Protein AF-A0A6G2RSN9-F1 (afdb_monomer_lite)

pLDDT: mean 83.62, std 15.07, range [48.69, 96.31]

Structure (mmCIF, N/CA/C/O backbone):
data_AF-A0A6G2RSN9-F1
#
_entry.id   AF-A0A6G2RSN9-F1
#
loop_
_atom_site.group_PDB
_atom_site.id
_atom_site.type_symbol
_atom_site.label_atom_id
_atom_site.label_alt_id
_atom_site.label_comp_id
_atom_site.label_asym_id
_atom_site.label_entity_id
_atom_site.label_seq_id
_atom_site.pdbx_PDB_ins_code
_atom_site.Cartn_x
_atom_site.Cartn_y
_atom_site.Cartn_z
_atom_site.occupancy
_atom_site.B_iso_or_equiv
_atom_site.auth_seq_id
_atom_site.auth_comp_id
_atom_site.auth_asym_id
_atom_site.auth_atom_id
_atom_site.pdbx_PDB_model_num
ATOM 1 N N . MET A 1 1 ? -1.791 -14.419 31.662 1.00 48.69 1 MET A N 1
ATOM 2 C CA . MET A 1 1 ? -0.880 -15.062 30.681 1.00 48.69 1 MET A CA 1
ATOM 3 C C . MET A 1 1 ? -1.453 -15.111 29.248 1.00 48.69 1 MET A C 1
ATOM 5 O O . MET A 1 1 ? -1.011 -15.945 28.474 1.00 48.69 1 MET A O 1
ATOM 9 N N . LYS A 1 2 ? -2.384 -14.227 28.843 1.00 52.62 2 LYS A N 1
ATOM 10 C CA . LYS A 1 2 ? -2.977 -14.261 27.484 1.00 52.62 2 LYS A CA 1
ATOM 11 C C . LYS A 1 2 ? -2.406 -13.228 26.502 1.00 52.62 2 LYS A C 1
ATOM 13 O O . LYS A 1 2 ? -2.424 -13.472 25.312 1.00 52.62 2 LYS A O 1
ATOM 18 N N . GLU A 1 3 ? -1.800 -12.144 26.980 1.00 53.38 3 GLU A N 1
ATOM 19 C CA . GLU A 1 3 ? -1.329 -11.044 26.113 1.00 53.38 3 GLU A CA 1
ATOM 20 C C . GLU A 1 3 ? -0.033 -11.342 25.338 1.00 53.38 3 GLU A C 1
ATOM 22 O O . GLU A 1 3 ? 0.396 -10.548 24.510 1.00 53.38 3 GLU A O 1
ATOM 27 N N . ARG A 1 4 ? 0.629 -12.479 25.600 1.00 51.03 4 ARG A N 1
ATOM 28 C CA . ARG A 1 4 ? 1.941 -12.806 25.005 1.00 51.03 4 ARG A CA 1
ATOM 29 C C . ARG A 1 4 ? 1.871 -13.733 23.788 1.00 51.03 4 ARG A C 1
ATOM 31 O O . ARG A 1 4 ? 2.924 -14.034 23.230 1.00 51.03 4 ARG A O 1
ATOM 38 N N . GLN A 1 5 ? 0.681 -14.214 23.419 1.00 51.94 5 GLN A N 1
ATOM 39 C CA . GLN A 1 5 ? 0.485 -15.110 22.270 1.00 51.94 5 GLN A CA 1
ATOM 40 C C . GLN A 1 5 ? -0.025 -14.383 21.018 1.00 51.94 5 GLN A C 1
ATOM 42 O O . GLN A 1 5 ? 0.506 -14.671 19.955 1.00 51.94 5 GLN A O 1
ATOM 47 N N . ASP A 1 6 ? -0.902 -13.377 21.128 1.00 49.06 6 ASP A N 1
ATOM 48 C CA . ASP A 1 6 ? -1.344 -12.581 19.963 1.00 49.06 6 ASP A CA 1
ATOM 49 C C . ASP A 1 6 ? -0.190 -11.848 19.254 1.00 49.06 6 ASP A C 1
ATOM 51 O O . ASP A 1 6 ? -0.137 -11.782 18.031 1.00 49.06 6 ASP A O 1
ATOM 55 N N . ALA A 1 7 ? 0.818 -11.385 20.001 1.00 50.75 7 ALA A N 1
ATOM 56 C CA . ALA A 1 7 ? 1.981 -10.702 19.425 1.00 50.75 7 ALA A CA 1
ATOM 57 C C . ALA A 1 7 ? 2.890 -11.609 18.567 1.00 50.75 7 ALA A C 1
ATOM 59 O O . ALA A 1 7 ? 3.807 -11.110 17.914 1.00 50.75 7 ALA A O 1
ATOM 60 N N . LYS A 1 8 ? 2.705 -12.938 18.608 1.00 50.12 8 LYS A N 1
ATOM 61 C CA . LYS A 1 8 ? 3.536 -13.896 17.861 1.00 50.12 8 LYS A CA 1
ATOM 62 C C . LYS A 1 8 ? 3.044 -14.153 16.434 1.00 50.12 8 LYS A C 1
ATOM 64 O O . LYS A 1 8 ? 3.867 -14.565 15.622 1.00 50.12 8 LYS A O 1
ATOM 69 N N . ASP A 1 9 ? 1.773 -13.880 16.141 1.00 57.75 9 ASP A N 1
ATOM 70 C CA . ASP A 1 9 ? 1.184 -14.033 14.801 1.00 57.75 9 ASP A CA 1
ATOM 71 C C . ASP A 1 9 ? 1.127 -12.711 14.012 1.00 57.75 9 ASP A C 1
ATOM 73 O O . ASP A 1 9 ? 0.696 -12.681 12.859 1.00 57.75 9 ASP A O 1
ATOM 77 N N . GLU A 1 10 ? 1.616 -11.602 14.582 1.00 59.78 10 GLU A N 1
ATOM 78 C CA . GLU A 1 10 ? 1.800 -10.357 13.834 1.00 59.78 10 GLU A CA 1
ATOM 79 C C . GLU A 1 10 ? 2.959 -10.499 12.835 1.00 59.78 10 GLU A C 1
ATOM 81 O O . GLU A 1 10 ? 4.139 -10.350 13.174 1.00 59.78 10 GLU A O 1
ATOM 86 N N . LEU A 1 11 ? 2.623 -10.747 11.566 1.00 62.97 11 LEU A N 1
ATOM 87 C CA . LEU A 1 11 ? 3.573 -10.664 10.462 1.00 62.97 11 LEU A CA 1
ATOM 88 C C . LEU A 1 11 ? 4.049 -9.211 10.309 1.00 62.97 11 LEU A C 1
ATOM 90 O O . LEU A 1 11 ? 3.400 -8.373 9.682 1.00 62.97 11 LEU A O 1
ATOM 94 N N . ARG A 1 12 ? 5.214 -8.906 10.886 1.00 69.94 12 ARG A N 1
ATOM 95 C CA . ARG A 1 12 ? 5.874 -7.606 10.727 1.00 69.94 12 ARG A CA 1
ATOM 96 C C . ARG A 1 12 ? 6.523 -7.510 9.353 1.00 69.94 12 ARG A C 1
ATOM 98 O O . ARG A 1 12 ? 7.688 -7.859 9.180 1.00 69.94 12 ARG A O 1
ATOM 105 N N . THR A 1 13 ? 5.770 -6.991 8.394 1.00 74.38 13 THR A N 1
ATOM 106 C CA . THR A 1 13 ? 6.277 -6.654 7.061 1.00 74.38 13 THR A CA 1
ATOM 107 C C . THR A 1 13 ? 6.690 -5.188 7.001 1.00 74.38 13 THR A C 1
ATOM 109 O O . THR A 1 13 ? 5.983 -4.306 7.484 1.00 74.38 13 THR A O 1
ATOM 112 N N . GLN A 1 14 ? 7.842 -4.920 6.388 1.00 82.12 14 GLN A N 1
ATOM 113 C CA . GLN A 1 14 ? 8.307 -3.569 6.083 1.00 82.12 14 GLN A CA 1
ATOM 114 C C . GLN A 1 14 ? 8.119 -3.308 4.587 1.00 82.12 14 GLN A C 1
ATOM 116 O O . GLN A 1 14 ? 8.488 -4.142 3.763 1.00 82.12 14 GLN A O 1
ATOM 121 N N . VAL A 1 15 ? 7.538 -2.158 4.238 1.00 83.19 15 VAL A N 1
ATOM 122 C CA . VAL A 1 15 ? 7.285 -1.767 2.844 1.00 83.19 15 VAL A CA 1
ATOM 123 C C . VAL A 1 15 ? 8.077 -0.511 2.527 1.00 83.19 15 VAL A C 1
ATOM 125 O O . VAL A 1 15 ? 7.824 0.550 3.101 1.00 83.19 15 VAL A O 1
ATOM 128 N N . TRP A 1 16 ? 9.022 -0.620 1.593 1.00 89.50 16 TRP A N 1
ATOM 129 C CA . TRP A 1 16 ? 9.796 0.520 1.109 1.00 89.50 16 TRP A CA 1
ATOM 130 C C . TRP A 1 16 ? 9.087 1.205 -0.042 1.00 89.50 16 TRP A C 1
ATOM 132 O O . TRP A 1 16 ? 8.827 0.616 -1.088 1.00 89.50 16 TRP A O 1
ATOM 142 N N . LEU A 1 17 ? 8.787 2.480 0.174 1.00 90.25 17 LEU A N 1
ATOM 143 C CA . LEU A 1 17 ? 8.150 3.341 -0.801 1.00 90.25 17 LEU A CA 1
ATOM 144 C C . LEU A 1 17 ? 9.153 4.401 -1.262 1.00 90.25 17 LEU A C 1
ATOM 146 O O . LEU A 1 17 ? 9.895 4.938 -0.432 1.00 90.25 17 LEU A O 1
ATOM 150 N N . PRO A 1 18 ? 9.141 4.780 -2.552 1.00 95.88 18 PRO A N 1
ATOM 151 C CA . PRO A 1 18 ? 9.861 5.957 -3.017 1.00 95.88 18 PRO A CA 1
ATOM 152 C C . PRO A 1 18 ? 9.518 7.194 -2.176 1.00 95.88 18 PRO A C 1
ATOM 154 O O . PRO A 1 18 ? 8.413 7.309 -1.632 1.00 95.88 18 PRO A O 1
ATOM 157 N N . ALA A 1 19 ? 10.450 8.142 -2.081 1.00 94.19 19 ALA A N 1
ATOM 158 C CA . ALA A 1 19 ? 10.292 9.327 -1.237 1.00 94.19 19 ALA A CA 1
ATOM 159 C C . ALA A 1 19 ? 9.030 10.137 -1.587 1.00 94.19 19 ALA A C 1
ATOM 161 O O . ALA A 1 19 ? 8.286 10.554 -0.698 1.00 94.19 19 ALA A O 1
ATOM 162 N N . ASP A 1 20 ? 8.740 10.313 -2.877 1.00 96.31 20 ASP A N 1
ATOM 163 C CA . ASP A 1 20 ? 7.541 11.015 -3.345 1.00 96.31 20 ASP A CA 1
ATOM 164 C C . ASP A 1 20 ? 6.246 10.306 -2.954 1.00 96.31 20 ASP A C 1
ATOM 166 O O . ASP A 1 20 ? 5.311 10.943 -2.464 1.00 96.31 20 ASP A O 1
ATOM 170 N N . THR A 1 21 ? 6.208 8.983 -3.100 1.00 94.12 21 THR A N 1
ATOM 171 C CA . THR A 1 21 ? 5.067 8.158 -2.690 1.00 94.12 21 THR A CA 1
ATOM 172 C C . THR A 1 21 ? 4.862 8.226 -1.179 1.00 94.12 21 THR A C 1
ATOM 174 O O . THR A 1 21 ? 3.743 8.442 -0.720 1.00 94.12 21 THR A O 1
ATOM 177 N N . SER A 1 22 ? 5.947 8.150 -0.403 1.00 93.81 22 SER A N 1
ATOM 178 C CA . SER A 1 22 ? 5.911 8.287 1.057 1.00 93.81 22 SER A CA 1
ATOM 179 C C . SER A 1 22 ? 5.330 9.633 1.500 1.00 93.81 22 SER A C 1
ATOM 181 O O . SER A 1 22 ? 4.523 9.682 2.427 1.00 93.81 22 SER A O 1
ATOM 183 N N . ARG A 1 23 ? 5.712 10.734 0.837 1.00 95.81 23 ARG A N 1
ATOM 184 C CA . ARG A 1 23 ? 5.175 12.075 1.129 1.00 95.81 23 ARG A CA 1
ATOM 185 C C . ARG A 1 23 ? 3.679 12.163 0.838 1.00 95.81 23 ARG A C 1
ATOM 187 O O . ARG A 1 23 ? 2.929 12.660 1.673 1.00 95.81 23 ARG A O 1
ATOM 194 N N . ARG A 1 24 ? 3.237 11.641 -0.311 1.00 94.94 24 ARG A N 1
ATOM 195 C CA . ARG A 1 24 ? 1.812 11.619 -0.684 1.00 94.94 24 ARG A CA 1
ATOM 196 C C . ARG A 1 24 ? 0.985 10.792 0.296 1.00 94.94 24 ARG A C 1
ATOM 198 O O . ARG A 1 24 ? -0.067 11.255 0.724 1.00 94.94 24 ARG A O 1
ATOM 205 N N . LEU A 1 25 ? 1.475 9.614 0.683 1.00 93.69 25 LEU A N 1
ATOM 206 C CA . LEU A 1 25 ? 0.797 8.745 1.643 1.00 93.69 25 LEU A CA 1
ATOM 207 C C . LEU A 1 25 ? 0.586 9.454 2.987 1.00 93.69 25 LEU A C 1
ATOM 209 O O . LEU A 1 25 ? -0.524 9.437 3.514 1.00 93.69 25 LEU A O 1
ATOM 213 N N . ARG A 1 26 ? 1.621 10.129 3.510 1.00 94.62 26 ARG A N 1
ATOM 214 C CA . ARG A 1 26 ? 1.510 10.904 4.757 1.00 94.62 26 ARG A CA 1
ATOM 215 C C . ARG A 1 26 ? 0.487 12.030 4.637 1.00 94.62 26 ARG A C 1
ATOM 217 O O . ARG A 1 26 ? -0.386 12.114 5.487 1.00 94.62 26 ARG A O 1
ATOM 224 N N . ALA A 1 27 ? 0.522 12.810 3.557 1.00 95.75 27 ALA A N 1
ATOM 225 C CA . ALA A 1 27 ? -0.437 13.896 3.348 1.00 95.75 27 ALA A CA 1
ATOM 226 C C . ALA A 1 27 ? -1.895 13.396 3.276 1.00 95.75 27 ALA A C 1
ATOM 228 O O . ALA A 1 27 ? -2.809 14.043 3.789 1.00 95.75 27 ALA A O 1
ATOM 229 N N . ILE A 1 28 ? -2.129 12.232 2.657 1.00 93.19 28 ILE A N 1
ATOM 230 C CA . ILE A 1 28 ? -3.454 11.5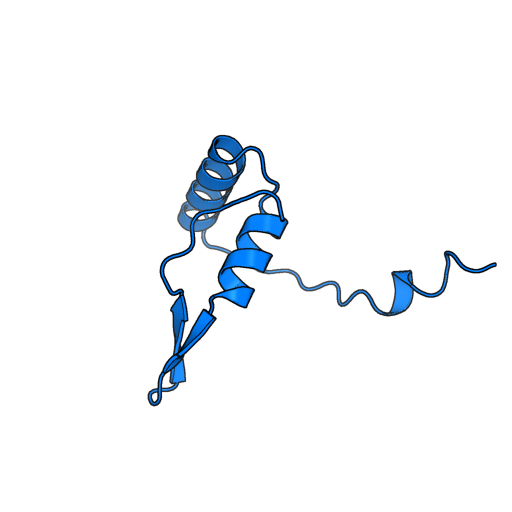96 2.621 1.00 93.19 28 ILE A CA 1
ATOM 231 C C . ILE A 1 28 ? -3.880 11.163 4.025 1.00 93.19 28 ILE A C 1
ATOM 233 O O . ILE A 1 28 ? -5.007 11.448 4.426 1.00 93.19 28 ILE A O 1
ATOM 237 N N . ALA A 1 29 ? -2.981 10.510 4.764 1.00 94.31 29 ALA A N 1
ATOM 238 C CA . ALA A 1 29 ? -3.234 10.046 6.122 1.00 94.31 29 ALA A CA 1
ATOM 239 C C . ALA A 1 29 ? -3.563 11.217 7.064 1.00 94.31 29 ALA A C 1
ATOM 241 O O . ALA A 1 29 ? -4.574 11.173 7.761 1.00 94.31 29 ALA A O 1
ATOM 242 N N . GLU A 1 30 ? -2.787 12.304 7.006 1.00 95.50 30 GLU A N 1
ATOM 243 C CA . GLU A 1 30 ? -3.037 13.530 7.772 1.00 95.50 30 GLU A CA 1
ATOM 244 C C . GLU A 1 30 ? -4.404 14.134 7.442 1.00 95.50 30 GLU A C 1
ATOM 246 O O . GLU A 1 30 ? -5.184 14.426 8.347 1.00 95.50 30 GLU A O 1
ATOM 251 N N . ARG A 1 31 ? -4.743 14.251 6.151 1.00 93.12 31 ARG A N 1
ATOM 252 C CA . ARG A 1 31 ? -6.039 14.791 5.715 1.00 93.12 31 ARG A CA 1
ATOM 253 C C . ARG A 1 31 ? -7.223 13.937 6.173 1.00 93.12 31 ARG A C 1
ATOM 255 O O . ARG A 1 31 ? -8.287 14.482 6.447 1.00 93.12 31 ARG A O 1
ATOM 262 N N . ALA A 1 32 ? -7.048 12.620 6.237 1.00 91.06 32 ALA A N 1
ATOM 263 C CA . ALA A 1 32 ? -8.070 11.682 6.698 1.00 91.06 32 ALA A CA 1
ATOM 264 C C . ALA A 1 32 ? -8.083 11.500 8.231 1.00 91.06 32 ALA A C 1
ATOM 266 O O . ALA A 1 32 ? -8.962 10.825 8.763 1.00 91.06 32 ALA A O 1
ATOM 267 N N . GLY A 1 33 ? -7.115 12.072 8.959 1.00 94.81 33 GLY A N 1
ATOM 268 C CA . GLY A 1 33 ? -6.951 11.837 10.394 1.00 94.81 33 GLY A CA 1
ATOM 269 C C . GLY A 1 33 ? -6.663 10.368 10.730 1.00 94.81 33 GLY A C 1
ATOM 270 O O 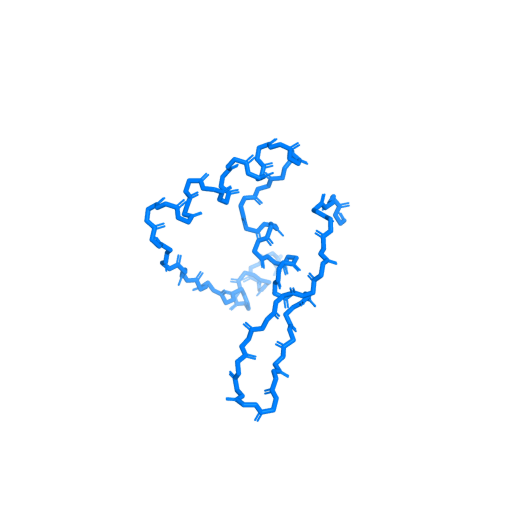. GLY A 1 33 ? -7.163 9.869 11.744 1.00 94.81 33 GLY A O 1
ATOM 271 N N . LEU A 1 34 ? -5.905 9.687 9.864 1.00 94.69 34 LEU A N 1
ATOM 272 C CA . LEU A 1 34 ? -5.521 8.274 9.934 1.00 94.69 34 LEU A CA 1
ATOM 273 C C . LEU A 1 34 ? -3.998 8.125 10.034 1.00 94.69 34 LEU A C 1
ATOM 275 O O . LEU A 1 34 ? -3.242 9.050 9.739 1.00 94.69 34 LEU A O 1
ATOM 279 N N . ARG A 1 35 ? -3.534 6.934 10.420 1.00 93.12 35 ARG A N 1
ATOM 280 C CA . ARG A 1 35 ? -2.115 6.563 10.332 1.00 93.12 35 ARG A CA 1
ATOM 281 C C . ARG A 1 35 ? -1.777 6.012 8.937 1.00 93.12 35 ARG A C 1
ATOM 283 O O . ARG A 1 35 ? -2.642 5.381 8.324 1.00 93.12 35 ARG A O 1
ATOM 290 N N . PRO A 1 36 ? -0.541 6.183 8.431 1.00 92.19 36 PRO A N 1
ATOM 291 C CA . PRO A 1 36 ? -0.134 5.655 7.125 1.00 92.19 36 PRO A CA 1
ATOM 292 C C . PRO A 1 36 ? -0.405 4.156 6.942 1.00 92.19 36 PRO A C 1
ATOM 294 O O . PRO A 1 36 ? -0.802 3.734 5.860 1.00 92.19 36 PRO A O 1
ATOM 297 N N . GLU A 1 37 ? -0.253 3.358 7.999 1.00 90.94 37 GLU A N 1
ATOM 298 C CA . GLU A 1 37 ? -0.495 1.913 7.979 1.00 90.94 37 GLU A CA 1
ATOM 299 C C . GLU A 1 37 ? -1.976 1.582 7.745 1.00 90.94 37 GLU A C 1
ATOM 301 O O . GLU A 1 37 ? -2.284 0.608 7.068 1.00 90.94 37 GLU A O 1
ATOM 306 N N . GLN A 1 38 ? -2.899 2.413 8.244 1.00 91.56 38 GLN A N 1
ATOM 307 C CA . GLN A 1 38 ? -4.339 2.232 8.021 1.00 91.56 38 GLN A CA 1
ATOM 308 C C . GLN A 1 38 ? -4.718 2.526 6.569 1.00 91.56 38 GLN A C 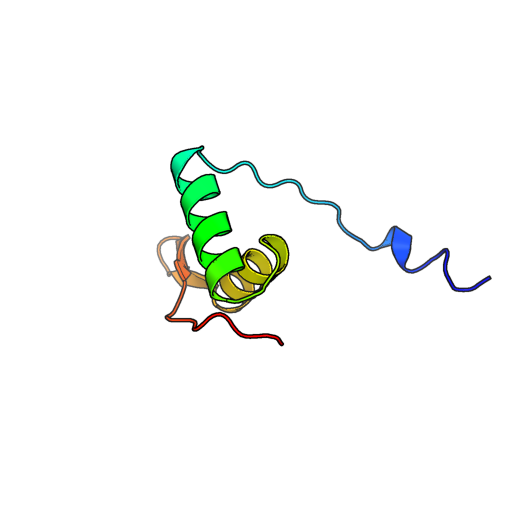1
ATOM 310 O O . GLN A 1 38 ? -5.539 1.820 5.994 1.00 91.56 38 GLN A O 1
ATOM 315 N N . ILE A 1 39 ? -4.079 3.528 5.957 1.00 91.94 39 ILE A N 1
ATOM 316 C CA . ILE A 1 39 ? -4.252 3.800 4.527 1.00 91.94 39 ILE A CA 1
ATOM 317 C C . ILE A 1 39 ? -3.739 2.618 3.700 1.00 91.94 39 ILE A C 1
ATOM 319 O O . ILE A 1 39 ? -4.414 2.188 2.772 1.00 91.94 39 ILE A O 1
ATOM 323 N N . LEU A 1 40 ? -2.567 2.069 4.038 1.00 91.06 40 LEU A N 1
ATOM 324 C CA . LEU A 1 40 ? -2.015 0.901 3.344 1.00 91.06 40 LEU A CA 1
ATOM 325 C C . LEU A 1 40 ? -2.913 -0.334 3.481 1.00 91.06 40 LEU A C 1
ATOM 327 O O . LEU A 1 40 ? -3.109 -1.031 2.489 1.00 91.06 40 LEU A O 1
ATOM 331 N N . ALA A 1 41 ? -3.485 -0.577 4.664 1.00 89.88 41 ALA A N 1
ATOM 332 C CA . ALA A 1 41 ? -4.442 -1.661 4.876 1.00 89.88 41 ALA A CA 1
ATOM 333 C C . ALA A 1 41 ? -5.681 -1.500 3.980 1.00 89.88 41 ALA A C 1
ATOM 335 O O . ALA A 1 41 ? -6.012 -2.410 3.227 1.00 89.88 41 ALA A O 1
ATOM 336 N N . GLN A 1 42 ? -6.283 -0.308 3.955 1.00 91.19 42 GLN A N 1
ATOM 337 C CA . GLN A 1 42 ? -7.450 -0.036 3.108 1.00 91.19 42 GLN A CA 1
ATOM 338 C C . GLN A 1 42 ? -7.133 -0.146 1.612 1.00 91.19 42 GLN A C 1
ATOM 340 O O . GLN A 1 42 ? -7.945 -0.661 0.846 1.00 91.19 42 GLN A O 1
ATOM 345 N N . LEU A 1 43 ? -5.949 0.299 1.175 1.00 91.38 43 LEU A N 1
ATOM 346 C CA . LEU A 1 43 ? -5.511 0.121 -0.212 1.00 91.38 43 LEU A CA 1
ATOM 347 C C . LEU A 1 43 ? -5.346 -1.361 -0.570 1.00 91.38 43 LEU A C 1
ATOM 349 O O . LEU A 1 43 ? -5.691 -1.749 -1.681 1.00 91.38 43 LEU A O 1
ATOM 353 N N . ALA A 1 44 ? -4.834 -2.177 0.355 1.00 90.19 44 ALA A N 1
ATOM 354 C CA . ALA A 1 44 ? -4.689 -3.615 0.158 1.00 90.19 44 ALA A CA 1
ATOM 355 C C . ALA A 1 44 ? -6.049 -4.331 0.109 1.00 90.19 44 ALA A C 1
ATOM 357 O O . ALA A 1 44 ? -6.238 -5.210 -0.723 1.00 90.19 44 ALA A O 1
ATOM 358 N N . GLU A 1 45 ? -7.012 -3.922 0.937 1.00 90.81 45 GLU A N 1
ATOM 359 C CA . GLU A 1 45 ? -8.386 -4.451 0.920 1.00 90.81 45 GLU A CA 1
ATOM 360 C C . GLU A 1 45 ? -9.110 -4.173 -0.405 1.00 90.81 45 GLU A C 1
ATOM 362 O O . GLU A 1 45 ? -9.921 -4.979 -0.852 1.00 90.81 45 GLU A O 1
ATOM 367 N N . HIS A 1 46 ? -8.791 -3.052 -1.055 1.00 91.44 46 HIS A N 1
ATOM 368 C CA . HIS A 1 46 ? -9.364 -2.656 -2.345 1.00 91.44 46 HIS A CA 1
ATOM 369 C C . HIS A 1 46 ? -8.469 -3.021 -3.539 1.00 91.44 46 HIS A C 1
ATOM 371 O O . HIS A 1 46 ? -8.751 -2.603 -4.671 1.00 91.44 46 HIS A O 1
ATOM 377 N N . ALA A 1 47 ? -7.381 -3.760 -3.305 1.00 92.56 47 ALA A N 1
ATOM 378 C CA . ALA A 1 47 ? -6.490 -4.206 -4.358 1.00 92.56 47 ALA A CA 1
ATOM 379 C C . ALA A 1 47 ? -7.154 -5.321 -5.177 1.00 92.56 47 ALA A C 1
ATOM 381 O O . ALA A 1 47 ? -7.653 -6.312 -4.649 1.00 92.56 47 ALA A O 1
ATOM 382 N N . VAL A 1 48 ? -7.128 -5.158 -6.493 1.00 93.50 48 VAL A N 1
ATOM 383 C CA . VAL A 1 48 ? -7.640 -6.099 -7.484 1.00 93.50 48 VAL A CA 1
ATOM 384 C C . VAL A 1 48 ? -6.470 -6.547 -8.345 1.00 93.50 48 VAL A C 1
ATOM 386 O O . VAL A 1 48 ? -5.707 -5.719 -8.849 1.00 93.50 48 VAL A O 1
ATOM 389 N N . LEU A 1 49 ? -6.336 -7.859 -8.512 1.00 94.06 49 LEU A N 1
ATOM 390 C CA . LEU A 1 49 ? -5.379 -8.454 -9.433 1.00 94.06 49 LEU A CA 1
ATOM 391 C C . LEU A 1 49 ? -6.046 -8.615 -10.802 1.00 94.06 49 LEU A C 1
ATOM 393 O O . LEU A 1 49 ? -7.078 -9.276 -10.908 1.00 94.06 49 LEU A O 1
ATOM 397 N N . GLY A 1 50 ? -5.477 -7.982 -11.824 1.00 92.81 50 GLY A N 1
ATOM 398 C CA . GLY A 1 50 ? -5.878 -8.165 -13.215 1.00 92.81 50 GLY A CA 1
ATOM 399 C C . GLY A 1 50 ? -5.365 -9.483 -13.794 1.00 92.81 50 GLY A C 1
ATOM 400 O O . GLY A 1 50 ? -4.421 -10.081 -13.275 1.00 92.81 50 GLY A O 1
ATOM 401 N N . ASP A 1 51 ? -5.965 -9.915 -14.904 1.00 93.50 51 ASP A N 1
ATOM 402 C CA . ASP A 1 51 ? -5.591 -11.153 -15.610 1.00 93.50 51 ASP A CA 1
ATOM 403 C C . ASP A 1 51 ? -4.152 -11.121 -16.160 1.00 93.50 51 ASP A C 1
ATOM 405 O O . ASP A 1 51 ? -3.530 -12.158 -16.381 1.00 93.50 51 ASP A O 1
ATOM 409 N N . ASP A 1 52 ? -3.605 -9.923 -16.359 1.00 94.44 52 ASP A N 1
ATOM 410 C CA . ASP A 1 52 ? -2.219 -9.667 -16.754 1.00 94.44 52 ASP A CA 1
ATOM 411 C C . ASP A 1 52 ? -1.233 -9.687 -15.568 1.00 94.44 52 ASP A C 1
ATOM 413 O O . ASP A 1 52 ? -0.033 -9.470 -15.746 1.00 94.44 52 ASP A O 1
ATOM 417 N N . GLY A 1 53 ? -1.727 -9.944 -14.354 1.00 90.50 53 GLY A N 1
ATOM 418 C CA . GLY A 1 53 ? -0.950 -9.913 -13.120 1.00 90.50 53 GLY A CA 1
ATOM 419 C C . GLY A 1 53 ? -0.716 -8.505 -12.566 1.00 90.50 53 GLY A C 1
ATOM 420 O O . GLY A 1 53 ? 0.018 -8.357 -11.585 1.00 90.50 53 GLY A O 1
ATOM 421 N N . ALA A 1 54 ? -1.320 -7.466 -13.151 1.00 93.81 54 ALA A N 1
ATOM 422 C CA . ALA A 1 54 ? -1.217 -6.111 -12.630 1.00 93.81 54 ALA A CA 1
ATOM 423 C C . ALA A 1 54 ? -2.084 -5.938 -11.375 1.00 93.81 54 ALA A C 1
ATOM 425 O O . ALA A 1 54 ? -3.255 -6.313 -11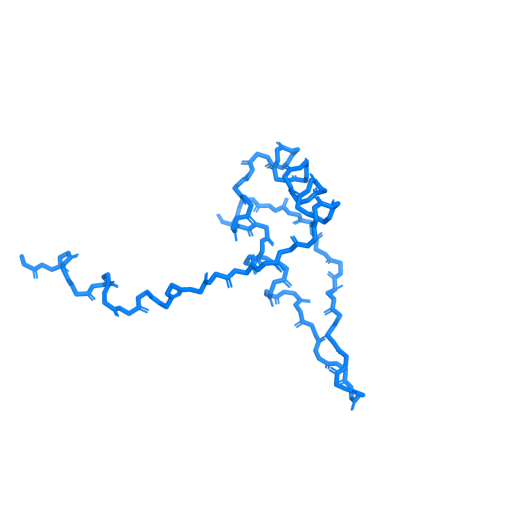.345 1.00 93.81 54 ALA A O 1
ATOM 426 N N . VAL A 1 55 ? -1.528 -5.310 -10.337 1.00 91.44 55 VAL A N 1
ATOM 427 C CA . VAL A 1 55 ? -2.287 -4.928 -9.140 1.00 91.44 55 VAL A CA 1
ATOM 428 C C . VAL A 1 55 ? -2.801 -3.507 -9.318 1.00 91.44 55 VAL A C 1
ATOM 430 O O . VAL A 1 55 ? -2.022 -2.563 -9.443 1.00 91.44 55 VAL A O 1
ATOM 433 N N . SER A 1 56 ? -4.120 -3.356 -9.309 1.00 92.19 56 SER A N 1
ATOM 434 C CA . SER A 1 56 ? -4.807 -2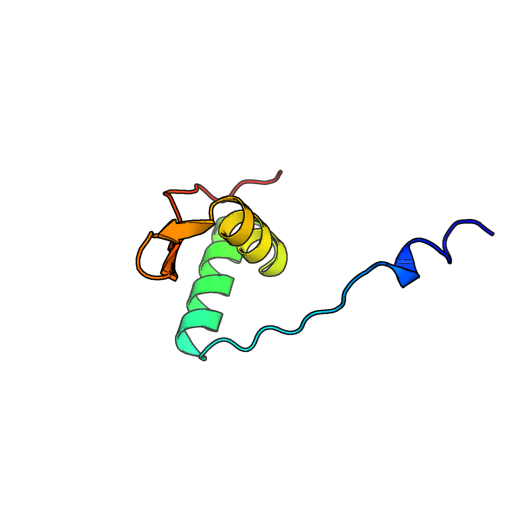.065 -9.325 1.00 92.19 56 SER A CA 1
ATOM 435 C C . SER A 1 56 ? -5.572 -1.870 -8.027 1.00 92.19 56 SER A C 1
ATOM 437 O O . SER A 1 56 ? -5.970 -2.838 -7.397 1.00 92.19 56 SER A O 1
ATOM 439 N N . VAL A 1 57 ? -5.813 -0.627 -7.619 1.00 90.06 57 VAL A N 1
ATOM 440 C CA . VAL A 1 57 ? -6.667 -0.339 -6.459 1.00 90.06 57 VAL A CA 1
ATOM 441 C C . VAL A 1 57 ? -7.949 0.307 -6.955 1.00 90.06 57 VAL A C 1
ATOM 443 O O . VAL A 1 57 ? -7.907 1.329 -7.646 1.00 90.06 57 VAL A O 1
ATOM 446 N N . ALA A 1 58 ? -9.090 -0.300 -6.630 1.00 86.75 58 ALA A N 1
ATOM 447 C CA . ALA A 1 58 ? -10.387 0.302 -6.909 1.00 86.75 58 ALA A CA 1
ATOM 448 C C . ALA A 1 58 ? -10.542 1.621 -6.133 1.00 86.75 58 ALA A C 1
ATOM 450 O O . ALA A 1 58 ? -9.844 1.878 -5.153 1.00 86.75 58 ALA A O 1
ATOM 451 N N . ARG A 1 59 ? -11.467 2.489 -6.561 1.00 83.81 59 ARG A N 1
ATOM 452 C CA . ARG A 1 59 ? -11.722 3.748 -5.848 1.00 83.81 59 ARG A CA 1
ATOM 453 C C . ARG A 1 59 ? -12.107 3.443 -4.395 1.00 83.81 59 ARG A C 1
ATOM 455 O O . ARG A 1 59 ? -13.182 2.910 -4.155 1.00 83.81 59 ARG A O 1
ATOM 462 N N . CYS A 1 60 ? -11.274 3.881 -3.458 1.00 79.50 60 CYS A N 1
ATOM 463 C CA . CYS A 1 60 ? -11.542 3.847 -2.026 1.00 79.50 60 CYS A CA 1
ATOM 464 C C . CYS A 1 60 ? -11.521 5.274 -1.457 1.00 79.50 60 CYS A C 1
ATOM 466 O O . CYS A 1 60 ? -10.712 6.112 -1.873 1.00 79.50 60 CYS A O 1
ATOM 468 N N . ILE A 1 61 ? -12.414 5.569 -0.513 1.00 85.31 61 ILE A N 1
ATOM 469 C CA . ILE A 1 61 ? -12.377 6.809 0.268 1.00 85.31 61 ILE A CA 1
ATOM 470 C C . ILE A 1 61 ? -11.795 6.438 1.631 1.00 85.31 61 ILE A C 1
ATOM 472 O O . ILE A 1 61 ? -12.404 5.620 2.309 1.00 85.31 61 ILE A O 1
ATOM 476 N N . PRO A 1 62 ? -10.640 6.996 2.037 1.00 81.50 62 PRO A N 1
ATOM 477 C CA . PRO A 1 62 ? -10.059 6.637 3.317 1.00 81.50 62 PRO A CA 1
ATOM 478 C C . PRO A 1 62 ? -10.978 7.017 4.476 1.00 81.50 62 PRO A C 1
ATOM 480 O O . PRO A 1 62 ? -11.302 8.195 4.640 1.00 81.50 62 PRO A O 1
ATOM 483 N N . GLU A 1 63 ? -11.361 6.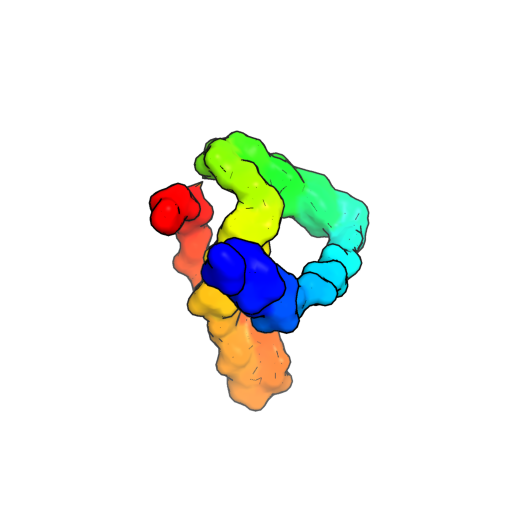039 5.287 1.00 83.38 63 GLU A N 1
ATOM 484 C CA . GLU A 1 63 ? -12.257 6.230 6.427 1.00 83.38 63 GLU A CA 1
ATOM 485 C C . GLU A 1 63 ? -11.717 5.554 7.689 1.00 83.38 63 GLU A C 1
ATOM 487 O O . GLU A 1 63 ? -10.823 4.710 7.638 1.00 83.38 63 GLU A O 1
ATOM 492 N N . ARG A 1 64 ? -12.202 5.968 8.862 1.00 72.81 64 ARG A N 1
ATOM 493 C CA . ARG A 1 64 ? -11.921 5.221 10.092 1.00 72.81 64 ARG A CA 1
ATOM 494 C C . ARG A 1 64 ? -12.812 3.984 10.069 1.00 72.81 64 ARG A C 1
ATOM 496 O O . ARG A 1 64 ? -14.010 4.126 10.285 1.00 72.81 64 ARG A O 1
ATOM 503 N N . GLY A 1 65 ? -12.213 2.838 9.746 1.00 64.19 65 GLY A N 1
ATOM 504 C CA . GLY A 1 65 ? -12.841 1.525 9.911 1.00 64.19 65 GLY A CA 1
ATOM 505 C C . GLY A 1 65 ? -13.236 1.243 11.354 1.00 64.19 65 GLY A C 1
ATOM 506 O O . GLY A 1 65 ? -12.660 1.892 12.264 1.00 64.19 65 GLY A O 1
#

Secondary structure (DSSP, 8-state):
--TTTGGGS---------HHHHHHHHHHHHHHT--HHHHHHHHHHTEEE-TTS-EEE--------

Foldseek 3Di:
DPPPPVVVPPPDDDDDDPPVVVVVLVVLCVVQVHDSVQVVVQQVVQWDQDPVRDTDGDDDDRHDD

Radius of gyration: 14.79 Å; chains: 1; bounding box: 23×30×47 Å

Sequence (65 aa):
MKERQDAKDELRTQVWLPADTSRRLRAIAERAGLRPEQILAQLAEHAVLGDDGAVSVARCIPERG